Protein AF-A0A7V2TS84-F1 (afdb_monomer)

Sequence (173 aa):
MFWPPEIKRVPSRYRNPIGKYRVQRDRSCIHCGLCAQLCPRGVHQRLGKKMLAPRDEFCIGPSCRKNDFYCIARCPQKALRLGINPSLQALRDHRWPADLLLSCWAQAETGDLPAADLEYRVGQSGGGFDRLRILFPPLDPGRLPSGEEVSTSLRLNRRDDGRPQVEIGVPFY

Foldseek 3Di:
DDPPDDWDADDAPDPQQDAQKAKAFDPLDQQPCLLCVLDPQRQWDHDVSDTDGGNRNSDLFPVLVPDPSNSQVVRPSSRIDMDGDPVQVVVDDQQCRSLQVSQVSVCVRGVDGGGNPRDNFAGNVVDHDPPDDDDDDPDDVPDDPPDDDDFQKDWPPPPPPPDDIDIDGDDDD

Secondary structure (DSSP, 8-state):
--SSPPP-----SSSSPPPSEEEEE-TT-----HHHHH-TT----EETTEEPPP-GGG--GGGGGGSTT-TTTT-TT--EEEEE-GGGGGG--SSS-HHHHHHHHHHHHHSSPPSTT---S--SSSS--------PPP--TT----S------EEE-TT-SSPPPEEE-----

Structure (mmCIF, N/CA/C/O backbone):
data_AF-A0A7V2TS84-F1
#
_entry.id   AF-A0A7V2TS84-F1
#
loop_
_atom_site.group_PDB
_atom_site.id
_atom_site.type_symbol
_atom_site.label_atom_id
_atom_site.label_alt_id
_atom_site.label_comp_id
_atom_site.label_asym_id
_atom_site.label_entity_id
_atom_site.label_seq_id
_atom_site.pdbx_PDB_ins_code
_atom_site.Cartn_x
_atom_site.Cartn_y
_atom_site.Cartn_z
_atom_site.occupancy
_atom_site.B_iso_or_equiv
_atom_site.auth_seq_id
_atom_site.auth_comp_id
_atom_site.auth_asym_id
_atom_site.auth_atom_id
_atom_site.pdbx_PDB_model_num
ATOM 1 N N . MET A 1 1 ? 13.224 30.643 -14.453 1.00 54.28 1 MET A N 1
ATOM 2 C CA . MET A 1 1 ? 12.435 29.393 -14.498 1.00 54.28 1 MET A CA 1
ATOM 3 C C . MET A 1 1 ? 13.099 28.427 -13.531 1.00 54.28 1 MET A C 1
ATOM 5 O O . MET A 1 1 ? 14.256 28.102 -13.757 1.00 54.28 1 MET A O 1
ATOM 9 N N . PHE A 1 2 ? 12.464 28.084 -12.407 1.00 60.84 2 PHE A N 1
ATOM 10 C CA . PHE A 1 2 ? 13.057 27.145 -11.449 1.00 60.84 2 PHE A CA 1
ATOM 11 C C . PHE A 1 2 ? 12.862 25.724 -11.980 1.00 60.84 2 PHE A C 1
ATOM 13 O O . PHE A 1 2 ? 11.732 25.277 -12.169 1.00 60.84 2 PHE A O 1
ATOM 20 N N . TRP A 1 3 ? 13.974 25.069 -12.300 1.00 59.19 3 TRP A N 1
ATOM 21 C CA . TRP A 1 3 ? 14.032 23.675 -12.713 1.00 59.19 3 TRP A CA 1
ATOM 22 C C . TRP A 1 3 ? 14.844 22.907 -11.664 1.00 59.19 3 TRP A C 1
ATOM 24 O O . TRP A 1 3 ? 15.960 23.338 -11.360 1.00 59.19 3 TRP A O 1
ATOM 34 N N . PRO A 1 4 ? 14.332 21.791 -11.121 1.00 75.00 4 PRO A N 1
ATOM 35 C CA . PRO A 1 4 ? 13.052 21.148 -11.441 1.00 75.00 4 PRO A CA 1
ATOM 36 C C . PRO A 1 4 ? 11.823 21.902 -10.882 1.00 75.00 4 PRO A C 1
ATOM 38 O O . PRO A 1 4 ? 11.963 22.684 -9.940 1.00 75.00 4 PRO A O 1
ATOM 41 N N . PRO A 1 5 ? 10.622 21.694 -11.459 1.00 81.75 5 PRO A N 1
ATOM 42 C CA . PRO A 1 5 ? 9.382 22.254 -10.924 1.00 81.75 5 PRO A CA 1
ATOM 43 C C . PRO A 1 5 ? 9.089 21.728 -9.511 1.00 81.75 5 PRO A C 1
ATOM 45 O O . PRO A 1 5 ? 9.437 20.598 -9.167 1.00 81.75 5 PRO A O 1
ATOM 48 N N . GLU A 1 6 ? 8.412 22.545 -8.703 1.00 89.12 6 GLU A N 1
ATOM 49 C CA . GLU A 1 6 ? 7.992 22.165 -7.353 1.00 89.12 6 GLU A CA 1
ATOM 50 C C . GLU A 1 6 ? 6.941 21.045 -7.397 1.00 89.12 6 GLU A C 1
ATOM 52 O O . GLU A 1 6 ? 5.949 21.123 -8.130 1.00 89.12 6 GLU A O 1
ATOM 57 N N . ILE A 1 7 ? 7.145 20.007 -6.584 1.00 89.00 7 ILE A N 1
ATOM 58 C CA . ILE A 1 7 ? 6.222 18.877 -6.472 1.00 89.00 7 ILE A CA 1
ATOM 59 C C . ILE A 1 7 ? 4.968 19.324 -5.716 1.00 89.00 7 ILE A C 1
ATOM 61 O O . ILE A 1 7 ? 5.037 19.735 -4.559 1.00 89.00 7 ILE A O 1
ATOM 65 N N . LYS A 1 8 ? 3.800 19.187 -6.351 1.00 90.88 8 LYS A N 1
ATOM 66 C CA . LYS A 1 8 ? 2.498 19.451 -5.729 1.00 90.88 8 LYS A CA 1
ATOM 67 C C . LYS A 1 8 ? 1.695 18.168 -5.626 1.00 90.88 8 LYS A C 1
ATOM 69 O O . LYS A 1 8 ? 1.408 17.532 -6.636 1.00 90.88 8 LYS A O 1
ATOM 74 N N . ARG A 1 9 ? 1.299 17.820 -4.401 1.00 92.56 9 ARG A N 1
ATOM 75 C CA . ARG A 1 9 ? 0.420 16.674 -4.161 1.00 92.56 9 ARG A CA 1
ATOM 76 C C . ARG A 1 9 ? -0.975 16.950 -4.704 1.00 92.56 9 ARG A C 1
ATOM 78 O O . ARG A 1 9 ? -1.525 18.029 -4.480 1.00 92.56 9 ARG A O 1
ATOM 85 N N . VAL A 1 10 ? -1.561 15.951 -5.349 1.00 93.00 10 VAL A N 1
ATOM 86 C CA . VAL A 1 10 ? -2.933 15.993 -5.860 1.00 93.00 10 VAL A CA 1
ATOM 87 C C . VAL A 1 10 ? -3.774 14.888 -5.218 1.00 93.00 10 VAL A C 1
ATOM 89 O O . VAL A 1 10 ? -3.237 13.856 -4.812 1.00 93.00 10 VAL A O 1
ATOM 92 N N . PRO A 1 11 ? -5.093 15.094 -5.058 1.00 90.62 11 PRO A N 1
ATOM 93 C CA . PRO A 1 11 ? -5.974 14.036 -4.586 1.00 90.62 11 PRO A CA 1
ATOM 94 C C . PRO A 1 11 ? -6.027 12.892 -5.599 1.00 90.62 11 PRO A C 1
ATOM 96 O O . PRO A 1 11 ? -5.789 13.088 -6.792 1.00 90.62 11 PRO A O 1
ATOM 99 N N . SER A 1 12 ? -6.402 11.704 -5.124 1.00 89.25 12 SER A N 1
ATOM 100 C CA . SER A 1 12 ? -6.508 10.563 -6.022 1.00 89.25 12 SER A CA 1
ATOM 101 C C .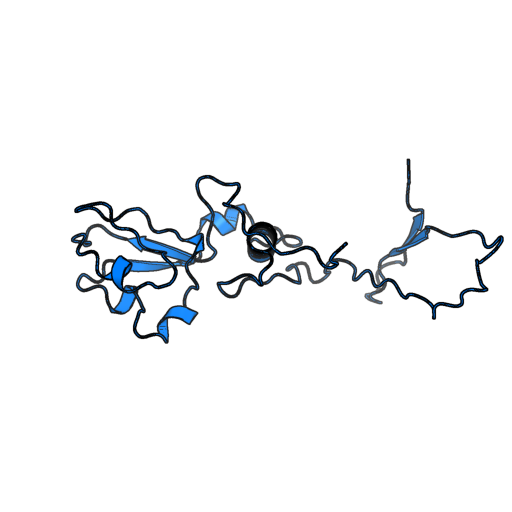 SER A 1 12 ? -7.584 10.765 -7.078 1.00 89.25 12 SER A C 1
ATOM 103 O O . SER A 1 12 ? -8.679 11.259 -6.797 1.00 89.25 12 SER A O 1
ATOM 105 N N . ARG A 1 13 ? -7.279 10.315 -8.299 1.00 87.81 13 ARG A N 1
ATOM 106 C CA . ARG A 1 13 ? -8.230 10.287 -9.417 1.00 87.81 13 ARG A CA 1
ATOM 107 C C . ARG A 1 13 ? -9.445 9.412 -9.106 1.00 87.81 13 ARG A C 1
ATOM 109 O O . ARG A 1 13 ? -10.537 9.659 -9.616 1.00 87.81 13 ARG A O 1
ATOM 116 N N . TYR A 1 14 ? -9.252 8.362 -8.312 1.00 88.44 14 TYR A N 1
ATOM 117 C CA . TYR A 1 14 ? -10.294 7.392 -8.015 1.00 88.44 14 TYR A CA 1
ATOM 118 C C . TYR A 1 14 ? -11.020 7.760 -6.730 1.00 88.44 14 TYR A C 1
ATOM 120 O O . TYR A 1 14 ? -10.406 8.009 -5.696 1.00 88.44 14 TYR A O 1
ATOM 128 N N . ARG A 1 15 ? -12.356 7.695 -6.769 1.00 88.38 15 ARG A N 1
ATOM 129 C CA . ARG A 1 15 ? -13.193 7.886 -5.576 1.00 88.38 15 ARG A CA 1
ATOM 130 C C . ARG A 1 15 ? -12.826 6.917 -4.447 1.00 88.38 15 ARG A C 1
ATOM 132 O O . ARG A 1 15 ? -12.879 7.299 -3.284 1.00 88.38 15 ARG A O 1
ATOM 139 N N . ASN A 1 16 ? -12.480 5.678 -4.804 1.00 89.44 16 ASN A N 1
ATOM 140 C CA . ASN A 1 16 ? -1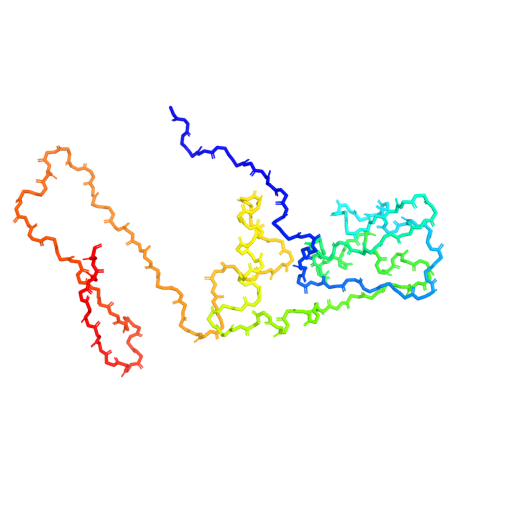2.066 4.628 -3.877 1.00 89.44 16 ASN A CA 1
ATOM 141 C C . ASN A 1 16 ? -10.672 4.123 -4.286 1.00 89.44 16 ASN A C 1
ATOM 143 O O . ASN A 1 16 ? -10.585 3.181 -5.079 1.00 89.44 16 ASN A O 1
ATOM 147 N N . PRO A 1 17 ? -9.591 4.759 -3.806 1.00 91.31 17 PRO A N 1
ATOM 148 C CA . PRO A 1 17 ? -8.235 4.320 -4.101 1.00 91.31 17 PRO A CA 1
ATOM 149 C C . PRO A 1 17 ? -7.982 2.907 -3.567 1.00 91.31 17 PRO A C 1
ATOM 151 O O . PRO A 1 17 ? -8.489 2.512 -2.516 1.00 91.31 17 PRO A O 1
ATOM 154 N N . ILE A 1 18 ? -7.197 2.129 -4.306 1.00 92.56 18 ILE A N 1
ATOM 155 C CA . ILE A 1 18 ? -6.909 0.734 -3.972 1.00 92.56 18 ILE A CA 1
ATOM 156 C C . ILE A 1 18 ? -5.542 0.678 -3.291 1.00 92.56 18 ILE A C 1
ATOM 158 O O . ILE A 1 18 ? -4.530 1.013 -3.895 1.00 92.56 18 ILE A O 1
ATOM 162 N N . GLY A 1 19 ? -5.496 0.232 -2.036 1.00 93.94 19 GLY A N 1
ATOM 163 C CA . GLY A 1 19 ? -4.239 -0.075 -1.351 1.00 93.94 19 GLY A CA 1
ATOM 164 C C . GLY A 1 19 ? -3.747 -1.495 -1.619 1.00 93.94 19 GLY A C 1
ATOM 165 O O . GLY A 1 19 ? -4.558 -2.395 -1.862 1.00 93.94 19 GLY A O 1
ATOM 166 N N . LYS A 1 20 ? -2.428 -1.716 -1.500 1.00 95.75 20 LYS A N 1
ATOM 167 C CA . LYS A 1 20 ? -1.813 -3.058 -1.565 1.00 95.75 20 LYS A CA 1
ATOM 168 C C . LYS A 1 20 ? -2.377 -3.982 -0.485 1.00 95.75 20 LYS A C 1
ATOM 170 O O . LYS A 1 20 ? -2.699 -5.148 -0.722 1.00 95.75 20 LYS A O 1
ATOM 175 N N . TYR A 1 21 ? -2.519 -3.431 0.714 1.00 97.31 21 TYR A N 1
ATOM 176 C CA . TYR A 1 21 ? -3.038 -4.127 1.877 1.00 97.31 21 TYR A CA 1
ATOM 177 C C . TYR A 1 21 ? -4.422 -3.612 2.234 1.00 97.31 21 TYR A C 1
ATOM 179 O O . TYR A 1 21 ? -4.697 -2.423 2.118 1.00 97.31 21 TYR A O 1
ATOM 187 N N . ARG A 1 22 ? -5.270 -4.518 2.712 1.00 96.31 22 ARG A N 1
ATOM 188 C CA . ARG A 1 22 ? -6.625 -4.227 3.164 1.00 96.31 22 ARG A CA 1
ATOM 189 C C . ARG A 1 22 ? -6.754 -4.503 4.650 1.00 96.31 22 ARG A C 1
ATOM 191 O O . ARG A 1 22 ? -6.419 -5.599 5.110 1.00 96.31 22 ARG A O 1
ATOM 198 N N . VAL A 1 23 ? -7.280 -3.531 5.391 1.00 97.06 23 VAL A N 1
ATOM 199 C CA . VAL A 1 23 ? -7.653 -3.719 6.792 1.00 97.06 23 VAL A CA 1
ATOM 200 C C . VAL A 1 23 ? -9.140 -4.036 6.864 1.00 97.06 23 VAL A C 1
ATOM 202 O O . VAL A 1 23 ? -9.999 -3.206 6.581 1.00 97.06 23 VAL A O 1
ATOM 205 N N . GLN A 1 24 ? -9.468 -5.256 7.269 1.00 96.75 24 GLN A N 1
ATOM 206 C CA . GLN A 1 24 ? -10.846 -5.676 7.480 1.00 96.75 24 GLN A CA 1
ATOM 207 C C . GLN A 1 24 ? -11.255 -5.404 8.923 1.00 96.75 24 GLN A C 1
ATOM 209 O O . GLN A 1 24 ? -10.542 -5.771 9.855 1.00 96.75 24 GLN A O 1
ATOM 214 N N . ARG A 1 25 ? -12.419 -4.777 9.095 1.00 96.88 25 ARG A N 1
ATOM 215 C CA . ARG A 1 25 ? -13.062 -4.576 10.393 1.00 96.88 25 ARG A CA 1
ATOM 216 C C . ARG A 1 25 ? -14.305 -5.446 10.470 1.00 96.88 25 ARG A C 1
ATOM 218 O O . ARG A 1 25 ? -15.192 -5.294 9.633 1.00 96.88 25 ARG A O 1
ATOM 225 N N . ASP A 1 26 ? -14.363 -6.334 11.452 1.00 96.38 26 ASP A N 1
ATOM 226 C CA . ASP A 1 26 ? -15.530 -7.189 11.660 1.00 96.38 26 ASP A CA 1
ATOM 227 C C . ASP A 1 26 ? -16.547 -6.592 12.650 1.00 96.38 26 ASP A C 1
ATOM 229 O O . ASP A 1 26 ? -16.400 -5.468 13.145 1.00 96.38 26 ASP A O 1
ATOM 233 N N . ARG A 1 27 ? -17.621 -7.352 12.895 1.00 96.69 27 ARG A N 1
ATOM 234 C CA . ARG A 1 27 ? -18.776 -6.934 13.701 1.00 96.69 27 ARG A CA 1
ATOM 235 C C . ARG A 1 27 ? -18.475 -6.807 15.196 1.00 96.69 27 ARG A C 1
ATOM 237 O O . ARG A 1 27 ? -19.275 -6.203 15.896 1.00 96.69 27 ARG A O 1
ATOM 244 N N . SER A 1 28 ? -17.342 -7.314 15.684 1.00 97.38 28 SER A N 1
ATOM 245 C CA . SER A 1 28 ? -16.940 -7.138 17.088 1.00 97.38 28 SER A CA 1
ATOM 246 C C . SER A 1 28 ? -16.442 -5.715 17.389 1.00 97.38 28 SER A C 1
ATOM 248 O O . SER A 1 28 ? -16.201 -5.353 18.541 1.00 97.38 28 SER A O 1
ATOM 250 N N . CYS A 1 29 ? -16.297 -4.854 16.373 1.00 97.50 29 CYS A N 1
ATOM 251 C CA . CYS A 1 29 ? -15.872 -3.476 16.580 1.00 97.50 29 CYS A CA 1
ATOM 252 C C . CYS A 1 29 ? -16.939 -2.626 17.288 1.00 97.50 29 CYS A C 1
ATOM 254 O O . CYS A 1 29 ? -17.956 -2.262 16.709 1.00 97.50 29 CYS A O 1
ATOM 256 N N . ILE A 1 30 ? -16.613 -2.164 18.494 1.00 97.31 30 ILE A N 1
ATOM 257 C CA . ILE A 1 30 ? -17.444 -1.242 19.290 1.00 97.31 30 ILE A CA 1
ATOM 258 C C . ILE A 1 30 ? -17.275 0.246 18.921 1.00 97.31 30 ILE A C 1
ATOM 260 O O . ILE A 1 30 ? -17.656 1.128 19.682 1.00 97.31 30 ILE A O 1
ATOM 264 N N . HIS A 1 31 ? -16.631 0.556 17.792 1.00 97.38 31 HIS A N 1
ATOM 265 C CA . HIS A 1 31 ? -16.369 1.930 17.338 1.00 97.38 31 HIS A CA 1
ATOM 266 C C . HIS A 1 31 ? -15.667 2.854 18.363 1.00 97.38 31 HIS A C 1
ATOM 268 O O . HIS A 1 31 ? -15.884 4.066 18.368 1.00 97.38 31 HIS A O 1
ATOM 274 N N . CYS A 1 32 ? -14.769 2.311 19.196 1.00 96.81 32 CYS A N 1
ATOM 275 C CA . CYS A 1 32 ? -14.081 3.076 20.247 1.00 96.81 32 CYS A CA 1
ATOM 276 C C . CYS A 1 32 ? -13.185 4.218 19.729 1.00 96.81 32 CYS A C 1
ATOM 278 O O . CYS A 1 32 ? -12.887 5.143 20.475 1.00 96.81 32 CYS A O 1
ATOM 280 N N . GLY A 1 33 ? -12.760 4.180 18.461 1.00 97.12 33 GLY A N 1
ATOM 281 C CA . GLY A 1 33 ? -11.955 5.239 17.841 1.00 97.12 33 GLY A CA 1
ATOM 282 C C . GLY A 1 33 ? -10.447 5.144 18.053 1.00 97.12 33 GLY A C 1
ATOM 283 O O . GLY A 1 33 ? -9.716 5.841 17.358 1.00 97.12 33 GLY A O 1
ATOM 284 N N . LEU A 1 34 ? -9.968 4.244 18.917 1.00 97.75 34 LEU A N 1
ATOM 285 C CA . LEU A 1 34 ? -8.543 4.133 19.251 1.00 97.75 34 LEU A CA 1
ATOM 286 C C . LEU A 1 34 ? -7.651 3.972 18.008 1.00 97.75 34 LEU A C 1
ATOM 288 O O . LEU A 1 34 ? -6.643 4.648 17.864 1.00 97.75 34 LEU A O 1
ATOM 292 N N . CYS A 1 35 ? -8.052 3.135 17.049 1.00 97.69 35 CYS A N 1
ATOM 293 C CA . CYS A 1 35 ? -7.283 2.940 15.815 1.00 97.69 35 CYS A CA 1
ATOM 294 C C . CYS A 1 35 ? -7.154 4.212 14.945 1.00 97.69 35 CYS A C 1
ATOM 296 O O . CYS A 1 35 ? -6.153 4.348 14.247 1.00 97.69 35 CYS A O 1
ATOM 298 N N . ALA A 1 36 ? -8.115 5.144 15.004 1.00 97.62 36 ALA A N 1
ATOM 299 C CA . ALA A 1 36 ? -8.028 6.443 14.325 1.00 97.62 36 ALA A CA 1
ATOM 300 C C . ALA A 1 36 ? -7.103 7.423 15.055 1.00 97.62 36 ALA A C 1
ATOM 302 O O . ALA A 1 36 ? -6.441 8.217 14.403 1.00 97.62 36 ALA A O 1
ATOM 303 N N . GLN A 1 37 ? -7.026 7.340 16.385 1.00 97.00 37 GLN A N 1
ATOM 304 C CA . GLN A 1 37 ? -6.096 8.147 17.179 1.00 97.00 37 GLN A CA 1
ATOM 305 C C . GLN A 1 37 ? -4.650 7.668 17.022 1.00 97.00 37 GLN A C 1
ATOM 307 O O . GLN A 1 37 ? -3.735 8.478 16.964 1.00 97.00 37 GLN A O 1
ATOM 312 N N . LEU A 1 38 ? -4.445 6.349 16.948 1.00 97.06 38 LEU A N 1
ATOM 313 C CA . LEU A 1 38 ? -3.108 5.764 16.894 1.00 97.06 38 LEU A CA 1
ATOM 314 C C . LEU A 1 38 ? -2.462 5.857 15.512 1.00 97.06 38 LEU A C 1
ATOM 316 O O . LEU A 1 38 ? -1.258 6.042 15.433 1.00 97.06 38 LEU A O 1
ATOM 320 N N . CYS A 1 39 ? -3.214 5.660 14.423 1.00 97.44 39 CYS A N 1
ATOM 321 C CA . CYS A 1 39 ? -2.618 5.490 13.097 1.00 97.44 39 CYS A CA 1
ATOM 322 C C . CYS A 1 39 ? -2.175 6.837 12.490 1.00 97.44 39 CYS A C 1
ATOM 324 O O . CYS A 1 39 ? -3.029 7.562 11.972 1.00 97.44 39 CYS A O 1
ATOM 326 N N . PRO A 1 40 ? -0.862 7.143 12.415 1.00 96.69 40 PRO A N 1
ATOM 327 C CA . PRO A 1 40 ? -0.389 8.438 11.910 1.00 96.69 40 PRO A CA 1
ATOM 328 C C . PRO A 1 40 ? -0.627 8.606 10.404 1.00 96.69 40 PRO A C 1
ATOM 330 O O . PRO A 1 40 ? -0.603 9.710 9.876 1.00 96.69 40 PRO A O 1
ATOM 333 N N . ARG A 1 41 ? -0.867 7.499 9.694 1.00 94.94 41 ARG A N 1
ATOM 334 C CA . ARG A 1 41 ? -1.109 7.486 8.250 1.00 94.94 41 ARG A CA 1
ATOM 335 C C . ARG A 1 41 ? -2.564 7.741 7.860 1.00 94.94 41 ARG A C 1
ATOM 337 O O . ARG A 1 41 ? -2.866 7.766 6.675 1.00 94.94 41 ARG A O 1
ATOM 344 N N . GLY A 1 42 ? -3.478 7.879 8.823 1.00 95.50 42 GLY A N 1
ATOM 345 C CA . GLY A 1 42 ? -4.878 8.190 8.523 1.00 95.50 42 GLY A CA 1
ATOM 346 C C . GLY A 1 42 ? -5.664 7.052 7.857 1.00 95.50 42 GLY A C 1
ATOM 347 O O . GLY A 1 42 ? -6.696 7.307 7.240 1.00 95.50 42 GLY A O 1
ATOM 348 N N . VAL A 1 43 ? -5.220 5.794 8.007 1.00 97.19 43 VAL A N 1
ATOM 349 C CA . VAL A 1 43 ? -5.953 4.598 7.530 1.00 97.19 43 VAL A CA 1
ATOM 350 C C . VAL A 1 43 ? -7.338 4.507 8.173 1.00 97.19 43 VAL A C 1
ATOM 352 O O . VAL A 1 43 ? -8.280 3.963 7.602 1.00 97.19 43 VAL A O 1
ATOM 355 N N . HIS A 1 44 ? -7.486 5.015 9.393 1.00 97.81 44 HIS A N 1
ATOM 356 C CA . HIS A 1 44 ? -8.722 4.933 10.152 1.00 97.81 44 HIS A CA 1
ATOM 357 C C . HIS A 1 44 ? -9.287 6.323 10.400 1.00 97.81 44 HIS A C 1
ATOM 359 O O . HIS A 1 44 ? -8.586 7.207 10.878 1.00 97.81 44 HIS A O 1
ATOM 365 N N . GLN A 1 45 ? -10.579 6.481 10.125 1.00 96.38 45 GLN A N 1
ATOM 366 C CA . GLN A 1 45 ? -11.313 7.713 10.381 1.00 96.38 45 GLN A CA 1
ATOM 367 C C . GLN A 1 45 ? -12.570 7.413 11.188 1.00 96.38 45 GLN A C 1
ATOM 369 O O . GLN A 1 45 ? -13.227 6.383 10.996 1.00 96.38 45 GLN A O 1
ATOM 374 N N . ARG A 1 46 ? -12.900 8.323 12.102 1.00 96.06 46 ARG A N 1
ATOM 375 C CA . ARG A 1 46 ? -14.098 8.258 12.933 1.00 96.06 46 ARG A CA 1
ATOM 376 C C . ARG A 1 46 ? -14.930 9.507 12.685 1.00 96.06 46 ARG A C 1
ATOM 378 O O . ARG A 1 46 ? -14.415 10.610 12.813 1.00 96.06 46 ARG A O 1
ATOM 385 N N . LEU A 1 47 ? -16.207 9.320 12.371 1.00 95.75 47 LEU A N 1
ATOM 386 C CA . LEU A 1 47 ? -17.179 10.397 12.232 1.00 95.75 47 LEU A CA 1
ATOM 387 C C . LEU A 1 47 ? -18.225 10.250 13.341 1.00 95.75 47 LEU A C 1
ATOM 389 O O . LEU A 1 47 ? -19.023 9.306 13.355 1.00 95.75 47 LEU A O 1
ATOM 393 N N . GLY A 1 48 ? -18.166 11.148 14.325 1.00 93.88 48 GLY A N 1
ATOM 394 C CA . GLY A 1 48 ? -18.968 11.059 15.543 1.00 93.88 48 GLY A CA 1
ATOM 395 C C . GLY A 1 48 ? -18.766 9.720 16.261 1.00 93.88 48 GLY A C 1
ATOM 396 O O . GLY A 1 48 ? -17.657 9.354 16.654 1.00 93.88 48 GLY A O 1
ATOM 397 N N . LYS A 1 49 ? -19.844 8.947 16.418 1.00 93.69 49 LYS A N 1
ATOM 398 C CA . LYS A 1 49 ? -19.807 7.644 17.105 1.00 93.69 49 LYS A CA 1
ATOM 399 C C . LYS A 1 49 ? -19.453 6.465 16.191 1.00 93.69 49 LYS A C 1
ATOM 401 O O . LYS A 1 49 ? -19.309 5.360 16.699 1.00 93.69 49 LYS A O 1
ATOM 406 N N . LYS A 1 50 ? -19.293 6.668 14.877 1.00 95.94 50 LYS A N 1
ATOM 407 C CA . LYS A 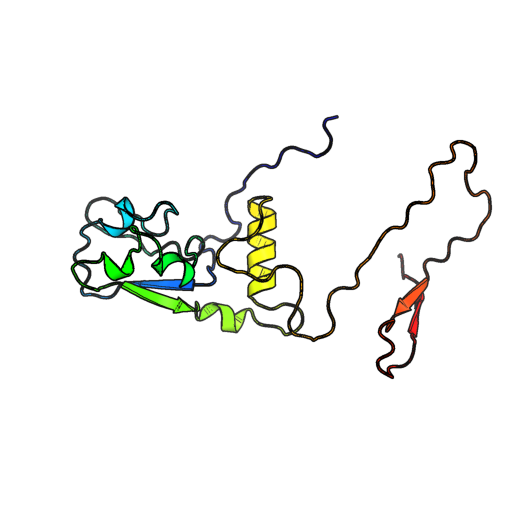1 50 ? -19.070 5.584 13.906 1.00 95.94 50 LYS A CA 1
ATOM 408 C C . LYS A 1 50 ? -17.667 5.626 13.308 1.00 95.94 50 LYS A C 1
ATOM 410 O O . LYS A 1 50 ? -17.122 6.682 13.004 1.00 95.94 50 LYS A O 1
ATOM 415 N N . MET A 1 51 ? -17.099 4.442 13.108 1.00 97.00 51 MET A N 1
ATOM 416 C CA . MET A 1 51 ? -15.869 4.267 12.333 1.00 97.00 51 MET A CA 1
ATOM 417 C C . MET A 1 51 ? -16.230 4.165 10.860 1.00 97.00 51 MET A C 1
ATOM 419 O O . MET A 1 51 ? -17.104 3.374 10.505 1.00 97.00 51 MET A O 1
ATOM 423 N N . LEU A 1 52 ? -15.530 4.918 10.022 1.00 95.75 52 LEU A N 1
ATOM 424 C CA . LEU A 1 52 ? -15.650 4.807 8.575 1.00 95.75 52 LEU A CA 1
ATOM 425 C C . LEU A 1 52 ? -14.886 3.581 8.057 1.00 95.75 52 LEU A C 1
ATOM 427 O O . LEU A 1 52 ? -14.080 2.964 8.775 1.00 95.75 52 LEU A O 1
ATOM 431 N N . ALA A 1 53 ? -15.153 3.227 6.800 1.00 94.44 53 ALA A N 1
ATOM 432 C CA . ALA A 1 53 ? -14.360 2.237 6.087 1.00 94.44 53 ALA A CA 1
ATOM 433 C C . ALA A 1 53 ? -12.872 2.641 6.132 1.00 94.44 53 ALA A C 1
ATOM 435 O O . ALA A 1 53 ? -12.564 3.830 6.008 1.00 94.44 53 ALA A O 1
ATOM 436 N N . PRO A 1 54 ? -11.950 1.695 6.382 1.00 95.88 54 PRO A N 1
ATOM 437 C CA . PRO A 1 54 ? -10.529 1.995 6.338 1.00 95.88 54 PRO A CA 1
ATOM 438 C C . PRO A 1 54 ? -10.103 2.514 4.964 1.00 95.88 54 PRO A C 1
ATOM 440 O O . PRO A 1 54 ? -10.583 2.046 3.936 1.00 95.88 54 PRO A O 1
ATOM 443 N N . ARG A 1 55 ? -9.186 3.477 4.978 1.00 95.25 55 ARG A N 1
ATOM 444 C CA . ARG A 1 55 ? -8.495 4.005 3.805 1.00 95.25 55 ARG A CA 1
ATOM 445 C C . ARG A 1 55 ? -7.268 3.151 3.538 1.00 95.25 55 ARG A C 1
ATOM 447 O O . ARG A 1 55 ? -6.161 3.443 4.000 1.00 95.25 55 ARG A O 1
ATOM 454 N N . ASP A 1 56 ? -7.525 2.014 2.904 1.00 95.19 56 ASP A N 1
ATOM 455 C CA . ASP A 1 56 ? -6.551 0.956 2.648 1.00 95.19 56 ASP A CA 1
ATOM 456 C C . ASP A 1 56 ? -5.330 1.461 1.859 1.00 95.19 56 ASP A C 1
ATOM 458 O O . ASP A 1 56 ? -4.223 0.960 2.060 1.00 95.19 56 ASP A O 1
ATOM 462 N N . GLU A 1 57 ? -5.485 2.510 1.043 1.00 93.00 57 GLU A N 1
ATOM 463 C CA . GLU A 1 57 ? -4.404 3.153 0.286 1.00 93.00 57 GLU A CA 1
ATOM 464 C C . GLU A 1 57 ? -3.270 3.697 1.164 1.00 93.00 57 GLU A C 1
ATOM 466 O O . GLU A 1 57 ? -2.131 3.837 0.720 1.00 93.00 57 GLU A O 1
ATOM 471 N N . PHE A 1 58 ? -3.547 3.955 2.442 1.00 94.50 58 PHE A N 1
ATOM 472 C CA . PHE A 1 58 ? -2.540 4.418 3.386 1.00 94.50 58 PHE A CA 1
ATOM 473 C C . PHE A 1 58 ? -1.930 3.306 4.239 1.00 94.50 58 PHE A C 1
ATOM 475 O O . PHE A 1 58 ? -1.051 3.590 5.056 1.00 94.50 58 PHE A O 1
ATOM 482 N N . CYS A 1 59 ? -2.358 2.053 4.090 1.00 96.56 59 CYS A N 1
ATOM 483 C CA . CYS A 1 59 ? -1.827 0.953 4.883 1.00 96.56 59 CYS A CA 1
ATOM 484 C C . CYS A 1 59 ? -0.455 0.497 4.357 1.00 96.56 59 CYS A C 1
ATOM 486 O O . CYS A 1 59 ? -0.321 0.140 3.194 1.00 96.56 59 CYS A O 1
ATOM 488 N N . ILE A 1 60 ? 0.556 0.436 5.234 1.00 95.69 60 ILE A N 1
ATOM 489 C CA . ILE A 1 60 ? 1.915 -0.057 4.901 1.00 95.69 60 ILE A CA 1
ATOM 490 C C . ILE A 1 60 ? 2.108 -1.557 5.164 1.00 95.69 60 ILE A C 1
ATOM 492 O O . ILE A 1 60 ? 3.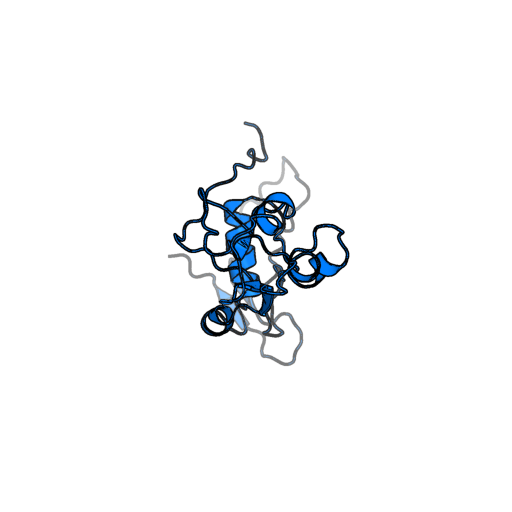226 -2.070 5.118 1.00 95.69 60 ILE A O 1
ATOM 496 N N . GLY A 1 61 ? 1.025 -2.256 5.500 1.00 96.25 61 GLY A N 1
ATOM 497 C CA . GLY A 1 61 ? 1.034 -3.705 5.619 1.00 96.25 61 GLY A CA 1
ATOM 498 C C . GLY A 1 61 ? 1.798 -4.259 6.827 1.00 96.25 61 GLY A C 1
ATOM 499 O O . GLY A 1 61 ? 1.849 -3.620 7.884 1.00 96.25 61 GLY A O 1
ATOM 500 N N . PRO A 1 62 ? 2.377 -5.471 6.699 1.00 96.12 62 PRO A N 1
ATOM 501 C CA . PRO A 1 62 ? 3.032 -6.188 7.795 1.00 96.12 62 PRO A CA 1
ATOM 502 C C . PRO A 1 62 ? 4.186 -5.418 8.440 1.00 96.12 62 PRO A C 1
ATOM 504 O O . PRO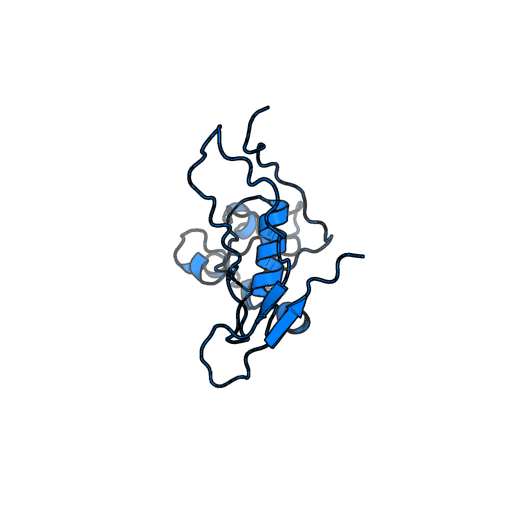 A 1 62 ? 4.415 -5.562 9.641 1.00 96.12 62 PRO A O 1
ATOM 507 N N . SER A 1 63 ? 4.856 -4.546 7.677 1.00 95.19 63 SER A N 1
ATOM 508 C CA . SER A 1 63 ? 5.921 -3.670 8.180 1.00 95.19 63 SER A CA 1
ATOM 509 C C . SER A 1 63 ? 5.458 -2.762 9.329 1.00 95.19 63 SER A C 1
ATOM 511 O O . SER A 1 63 ? 6.275 -2.337 10.144 1.00 95.19 63 SER A O 1
ATOM 513 N N . CYS A 1 64 ? 4.146 -2.509 9.444 1.00 96.25 64 CYS A N 1
ATOM 514 C CA . CYS A 1 64 ? 3.550 -1.718 10.515 1.00 96.25 64 CYS A CA 1
ATOM 515 C C . CYS A 1 64 ? 3.646 -2.397 11.894 1.00 96.25 64 CYS A C 1
ATOM 517 O O . CYS A 1 64 ? 3.633 -1.700 12.906 1.00 96.25 64 CYS A O 1
ATOM 519 N N . ARG A 1 65 ? 3.772 -3.733 11.950 1.00 96.50 65 ARG A N 1
ATOM 520 C CA . ARG A 1 65 ? 3.747 -4.526 13.196 1.00 96.50 65 ARG A CA 1
ATOM 521 C C . ARG A 1 65 ? 4.819 -4.115 14.208 1.00 96.50 65 ARG A C 1
ATOM 523 O O . ARG A 1 65 ? 4.597 -4.257 15.402 1.00 96.50 65 ARG A O 1
ATOM 530 N N . LYS A 1 66 ? 5.958 -3.609 13.731 1.00 96.12 66 LYS A N 1
ATOM 531 C CA . LYS A 1 66 ? 7.091 -3.192 14.572 1.00 96.12 66 LYS A CA 1
ATOM 532 C C . LYS A 1 66 ? 6.847 -1.905 15.365 1.00 96.12 66 LYS A C 1
ATOM 534 O O . LYS A 1 66 ? 7.673 -1.557 16.194 1.00 96.12 66 LYS A O 1
ATOM 539 N N . ASN A 1 67 ? 5.778 -1.168 15.063 1.00 96.50 67 ASN A N 1
ATOM 540 C CA . ASN A 1 67 ? 5.526 0.137 15.663 1.00 96.50 67 ASN A CA 1
ATOM 541 C C . ASN A 1 67 ? 4.514 0.038 16.805 1.00 96.50 67 ASN A C 1
ATOM 543 O O . ASN A 1 67 ? 3.547 -0.723 16.729 1.00 96.50 67 ASN A O 1
ATOM 547 N N . ASP A 1 68 ? 4.651 0.912 17.799 1.00 96.38 68 ASP A N 1
ATOM 548 C CA . ASP A 1 68 ? 3.738 0.966 18.946 1.00 96.38 68 ASP A CA 1
ATOM 549 C C . ASP A 1 68 ? 2.295 1.306 18.563 1.00 96.38 68 ASP A C 1
ATOM 551 O O . ASP A 1 68 ? 1.349 0.870 19.223 1.00 96.38 68 ASP A O 1
ATOM 555 N N . PHE A 1 69 ? 2.111 2.026 17.456 1.00 96.06 69 PHE A N 1
ATOM 556 C CA . PHE A 1 69 ? 0.807 2.395 16.909 1.00 96.06 69 PHE A CA 1
ATOM 557 C C . PHE A 1 69 ? 0.145 1.298 16.054 1.00 96.06 69 PHE A C 1
ATOM 559 O O . PHE A 1 69 ? -0.844 1.563 15.363 1.00 96.06 69 PHE A O 1
ATOM 566 N N . TYR A 1 70 ? 0.662 0.064 16.062 1.00 97.69 70 TYR A N 1
ATOM 567 C CA . TYR A 1 70 ? 0.111 -1.037 15.272 1.00 97.69 70 TYR A CA 1
ATOM 568 C C . TYR A 1 70 ? -1.350 -1.347 15.652 1.00 97.69 70 TYR A C 1
ATOM 570 O O . TYR A 1 70 ? -1.653 -1.961 16.679 1.00 97.69 70 TYR A O 1
ATOM 578 N N . CYS A 1 71 ? -2.279 -0.926 14.788 1.00 97.44 71 CYS A N 1
ATOM 579 C CA . CYS A 1 71 ? -3.707 -0.862 15.100 1.00 97.44 71 CYS A CA 1
ATOM 580 C C . CYS A 1 71 ? -4.348 -2.222 15.413 1.00 97.44 71 CYS A C 1
ATOM 582 O O . CYS A 1 71 ? -5.277 -2.282 16.217 1.00 97.44 71 CYS A O 1
ATOM 584 N N . ILE A 1 72 ? -3.857 -3.306 14.807 1.00 97.56 72 ILE A N 1
ATOM 585 C CA . ILE A 1 72 ? -4.413 -4.653 14.987 1.00 97.56 72 ILE A CA 1
ATOM 586 C C . ILE A 1 72 ? -4.136 -5.177 16.393 1.00 97.56 72 ILE A C 1
ATOM 588 O O . ILE A 1 72 ? -5.066 -5.627 17.056 1.00 97.56 72 ILE A O 1
ATOM 592 N N . ALA A 1 73 ? -2.894 -5.067 16.875 1.00 97.31 73 ALA A N 1
ATOM 593 C CA . ALA A 1 73 ? -2.551 -5.506 18.230 1.00 97.31 73 ALA A CA 1
ATOM 594 C C . ALA A 1 73 ? -3.186 -4.615 19.304 1.00 97.31 73 ALA A C 1
ATOM 596 O O . ALA A 1 73 ? -3.546 -5.091 20.374 1.00 97.31 73 ALA A O 1
ATOM 597 N N . ARG A 1 74 ? -3.355 -3.322 19.007 1.00 97.44 74 ARG A N 1
ATOM 598 C CA . ARG A 1 74 ? -3.931 -2.343 19.938 1.00 97.44 74 ARG A CA 1
ATOM 599 C C . ARG A 1 74 ? -5.461 -2.336 19.951 1.00 97.44 74 ARG A C 1
ATOM 601 O O . ARG A 1 74 ? -6.052 -1.606 20.740 1.00 97.44 74 ARG A O 1
ATOM 608 N N . CYS A 1 75 ? -6.129 -3.103 19.088 1.00 97.88 75 CYS A N 1
ATOM 609 C CA . CYS A 1 75 ? -7.586 -3.160 19.081 1.00 97.88 75 CYS A CA 1
ATOM 610 C C . CYS A 1 75 ? -8.091 -3.954 20.302 1.00 97.88 75 CYS A C 1
ATOM 612 O O . CYS A 1 75 ? -7.878 -5.165 20.347 1.00 97.88 75 CYS A O 1
ATOM 614 N N . PRO A 1 76 ? -8.829 -3.338 21.249 1.00 97.38 76 PRO A N 1
ATOM 615 C CA . PRO A 1 76 ? -9.267 -4.027 22.468 1.00 97.38 76 PRO A CA 1
ATOM 616 C C . PRO A 1 76 ? -10.227 -5.188 22.182 1.00 97.38 76 PRO A C 1
ATOM 618 O O . PRO A 1 76 ? -10.255 -6.164 22.919 1.00 97.38 76 PRO A O 1
ATOM 621 N N . GLN A 1 77 ? -10.987 -5.101 21.087 1.00 97.94 77 GLN A N 1
ATOM 622 C CA . GLN A 1 77 ? -11.931 -6.137 20.658 1.00 97.94 77 GLN A CA 1
ATOM 623 C C . GLN A 1 77 ? -11.327 -7.125 19.653 1.00 97.94 77 GLN A C 1
ATOM 625 O O . GLN A 1 77 ? -12.026 -8.010 19.180 1.00 97.94 77 GLN A O 1
ATOM 630 N N . LYS A 1 78 ? -10.049 -6.961 19.269 1.00 97.50 78 LYS A N 1
ATOM 631 C CA . LYS A 1 78 ? -9.394 -7.764 18.216 1.00 97.50 78 LYS A CA 1
ATOM 632 C C . LYS A 1 78 ? -10.187 -7.802 16.892 1.00 97.50 78 LYS A C 1
ATOM 634 O O . LYS A 1 78 ? -10.096 -8.753 16.125 1.00 97.50 78 LYS A O 1
ATOM 639 N N . ALA A 1 79 ? -10.912 -6.722 16.595 1.00 97.88 79 ALA A N 1
ATOM 640 C CA . ALA A 1 79 ? -11.849 -6.622 15.472 1.00 97.88 79 ALA A CA 1
ATOM 641 C C . ALA A 1 79 ? -11.191 -6.319 14.112 1.00 97.88 79 ALA A C 1
ATOM 643 O O . ALA A 1 79 ? -11.896 -6.127 13.120 1.00 97.88 79 ALA A O 1
ATOM 644 N N . LEU A 1 80 ? -9.862 -6.161 14.066 1.00 97.94 80 LEU A N 1
ATOM 645 C CA . LEU A 1 80 ? -9.116 -5.750 12.875 1.00 97.94 80 LEU A CA 1
ATOM 646 C C . LEU A 1 80 ? -8.240 -6.893 12.360 1.00 97.94 80 LEU A C 1
ATOM 648 O O . LEU A 1 80 ? -7.499 -7.504 13.127 1.00 97.94 80 LEU A O 1
ATOM 652 N N . ARG A 1 81 ? -8.269 -7.127 11.046 1.00 97.44 81 ARG A N 1
ATOM 653 C CA . ARG A 1 81 ? -7.402 -8.087 10.346 1.00 97.44 81 ARG A CA 1
ATOM 654 C C . ARG A 1 81 ? -6.714 -7.422 9.159 1.00 97.44 81 ARG A C 1
ATOM 656 O O . ARG A 1 81 ? -7.324 -6.599 8.483 1.00 97.44 81 ARG A O 1
ATOM 663 N N . LEU A 1 82 ? -5.462 -7.791 8.903 1.00 97.12 82 LEU A N 1
ATOM 664 C CA . LEU A 1 82 ? -4.703 -7.359 7.729 1.00 97.12 82 LEU A CA 1
ATOM 665 C C . LEU A 1 82 ? -4.667 -8.488 6.703 1.00 97.12 82 LEU A C 1
ATOM 667 O O . LEU A 1 82 ? -4.402 -9.631 7.066 1.00 97.12 82 LEU A O 1
ATOM 671 N N . GLY A 1 83 ? -4.852 -8.153 5.433 1.00 95.81 83 GLY A N 1
ATOM 672 C CA . GLY A 1 83 ? -4.600 -9.062 4.320 1.00 95.81 83 GLY A CA 1
ATOM 673 C C . GLY A 1 83 ? -4.101 -8.314 3.092 1.00 95.81 83 GLY A C 1
ATOM 674 O O . GLY A 1 83 ? -4.132 -7.083 3.047 1.00 95.81 83 GLY A O 1
ATOM 675 N N . ILE A 1 84 ? -3.652 -9.057 2.082 1.00 95.44 84 ILE A N 1
ATOM 676 C CA . ILE A 1 84 ? -3.467 -8.497 0.740 1.00 95.44 84 ILE A CA 1
ATOM 677 C C . ILE A 1 84 ? -4.848 -8.131 0.200 1.00 95.44 84 ILE A C 1
ATOM 679 O O . ILE A 1 84 ? -5.816 -8.870 0.397 1.00 95.44 84 ILE A O 1
ATOM 683 N N . ASN A 1 85 ? -4.955 -6.978 -0.451 1.00 95.19 85 ASN A N 1
ATOM 684 C CA . ASN A 1 85 ? -6.218 -6.554 -1.023 1.00 95.19 85 ASN A CA 1
ATOM 685 C C . ASN A 1 85 ? -6.619 -7.502 -2.175 1.00 95.19 85 ASN A C 1
ATOM 687 O O . ASN A 1 85 ? -5.880 -7.606 -3.156 1.00 95.19 85 ASN A O 1
ATOM 691 N N . PRO A 1 86 ? -7.770 -8.198 -2.095 1.00 93.06 86 PRO A N 1
ATOM 692 C CA . PRO A 1 86 ? -8.178 -9.140 -3.137 1.00 93.06 86 PRO A CA 1
ATOM 693 C C . PRO A 1 86 ? -8.384 -8.460 -4.495 1.00 93.06 86 PRO A C 1
ATOM 695 O O . PRO A 1 86 ? -8.166 -9.092 -5.524 1.00 93.06 86 PRO A O 1
ATOM 698 N N . SER A 1 87 ? -8.709 -7.162 -4.519 1.00 91.06 87 SER A N 1
ATOM 699 C CA . SER A 1 87 ? -8.872 -6.401 -5.763 1.00 91.06 87 SER A CA 1
ATOM 700 C C . SER A 1 87 ? -7.599 -6.341 -6.610 1.00 91.06 87 SER A C 1
ATOM 702 O O . SER 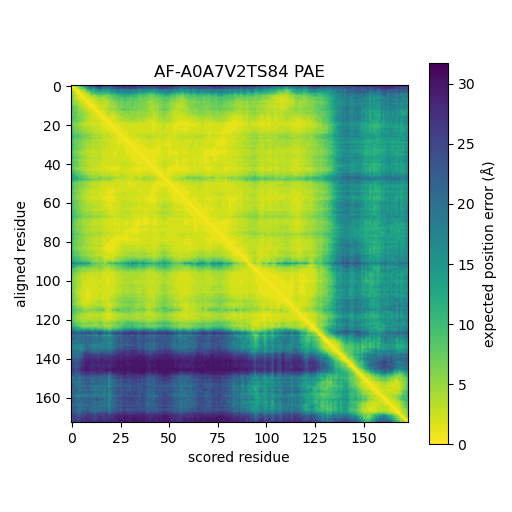A 1 87 ? -7.692 -6.136 -7.817 1.00 91.06 87 SER A O 1
ATOM 704 N N . LEU A 1 88 ? -6.414 -6.570 -6.026 1.00 91.50 88 LEU A N 1
ATOM 705 C CA . LEU A 1 88 ? -5.176 -6.638 -6.805 1.00 91.50 88 LEU A CA 1
ATOM 706 C C . LEU A 1 88 ? -5.176 -7.803 -7.792 1.00 91.50 88 LEU A C 1
ATOM 708 O O . LEU A 1 88 ? -4.483 -7.722 -8.797 1.00 91.50 88 LEU A O 1
ATOM 712 N N . GLN A 1 89 ? -5.936 -8.874 -7.537 1.00 86.56 89 GLN A N 1
ATOM 713 C CA . GLN A 1 89 ? -6.016 -10.011 -8.456 1.00 86.56 89 GLN A CA 1
ATOM 714 C C . GLN A 1 89 ? -6.578 -9.603 -9.820 1.00 86.56 89 GLN A C 1
ATOM 716 O O . GLN A 1 89 ? -6.126 -10.119 -10.834 1.00 86.56 89 GLN A O 1
ATOM 721 N N . ALA A 1 90 ? -7.490 -8.629 -9.848 1.00 87.69 90 ALA A N 1
ATOM 722 C CA . ALA A 1 90 ? -8.068 -8.110 -11.083 1.00 87.69 90 ALA A CA 1
ATOM 723 C C . ALA A 1 90 ? -7.128 -7.159 -11.848 1.00 87.69 90 ALA A C 1
ATOM 725 O O . ALA A 1 90 ? -7.336 -6.922 -13.031 1.00 87.69 90 ALA A O 1
ATOM 726 N N . LEU A 1 91 ? -6.106 -6.605 -11.184 1.00 84.38 91 LEU A N 1
ATOM 727 C CA . LEU A 1 91 ? -5.163 -5.636 -11.761 1.00 84.38 91 LEU A CA 1
ATOM 728 C C . LEU A 1 91 ? -3.859 -6.283 -12.256 1.00 84.38 91 LEU A C 1
ATOM 730 O O . LEU A 1 91 ? -2.936 -5.576 -12.645 1.00 84.38 91 LEU A O 1
ATOM 734 N N . ARG A 1 92 ? -3.722 -7.608 -12.154 1.00 80.81 92 ARG A N 1
ATOM 735 C CA . ARG A 1 92 ? -2.451 -8.301 -12.385 1.00 80.81 92 ARG A CA 1
ATOM 736 C C . ARG A 1 92 ? -2.253 -8.668 -13.850 1.00 80.81 92 ARG A C 1
ATOM 738 O O . ARG A 1 92 ? -2.974 -9.503 -14.381 1.00 80.81 92 ARG A O 1
ATOM 745 N N . ASP A 1 93 ? -1.183 -8.140 -14.427 1.00 85.94 93 ASP A N 1
ATOM 746 C CA . ASP A 1 93 ? -0.533 -8.649 -15.633 1.00 85.94 93 ASP A CA 1
ATOM 747 C C . ASP A 1 93 ? 0.958 -8.934 -15.345 1.00 85.94 93 ASP A C 1
ATOM 749 O O . ASP A 1 93 ? 1.529 -8.393 -14.395 1.00 85.94 93 ASP A O 1
ATOM 753 N N . HIS A 1 94 ? 1.612 -9.791 -16.137 1.00 82.69 94 HIS A N 1
ATOM 754 C CA . HIS A 1 94 ? 3.037 -10.097 -15.937 1.00 82.69 94 HIS A CA 1
ATOM 755 C C . HIS A 1 94 ? 3.950 -8.897 -16.231 1.00 82.69 94 HIS A C 1
ATOM 757 O O . HIS A 1 94 ? 4.945 -8.697 -15.531 1.00 82.69 94 HIS A O 1
ATOM 763 N N . ARG A 1 95 ? 3.639 -8.085 -17.247 1.00 84.12 95 ARG A N 1
ATOM 764 C CA . ARG A 1 95 ? 4.387 -6.858 -17.572 1.00 84.12 95 ARG A CA 1
ATOM 765 C C . ARG A 1 95 ? 4.005 -5.709 -16.654 1.00 84.12 95 ARG A C 1
ATOM 767 O O . ARG A 1 95 ? 4.890 -4.976 -16.216 1.00 84.12 95 ARG A O 1
ATOM 774 N N . TRP A 1 96 ? 2.717 -5.595 -16.332 1.00 87.44 96 TRP A N 1
ATOM 775 C CA . TRP A 1 96 ? 2.178 -4.586 -15.420 1.00 87.44 96 TRP A CA 1
ATOM 776 C C . TRP A 1 96 ? 1.550 -5.231 -14.175 1.00 87.44 96 TRP A C 1
ATOM 778 O O . TRP A 1 96 ? 0.324 -5.327 -14.075 1.00 87.44 96 TRP A O 1
ATOM 788 N N . PRO A 1 97 ? 2.362 -5.679 -13.197 1.00 91.31 97 PRO A N 1
ATOM 789 C CA . PRO A 1 97 ? 1.836 -6.163 -11.932 1.00 91.31 97 PRO A CA 1
ATOM 790 C C . PRO A 1 97 ? 1.081 -5.063 -11.190 1.00 91.31 97 PRO A C 1
ATOM 792 O O . PRO A 1 97 ? 1.391 -3.878 -11.317 1.00 91.31 97 PRO A O 1
ATOM 795 N N . ALA A 1 98 ? 0.152 -5.471 -10.326 1.00 93.94 98 ALA A N 1
ATOM 796 C CA . ALA A 1 98 ? -0.616 -4.540 -9.503 1.00 93.94 98 ALA A CA 1
ATOM 797 C C . ALA A 1 98 ? 0.279 -3.578 -8.697 1.00 93.94 98 ALA A C 1
ATOM 799 O O . ALA A 1 98 ? -0.056 -2.405 -8.578 1.00 93.94 98 ALA A O 1
ATOM 800 N N . ASP A 1 99 ? 1.433 -4.045 -8.205 1.00 93.38 99 ASP A N 1
ATOM 801 C CA . ASP A 1 99 ? 2.390 -3.200 -7.486 1.00 93.38 99 ASP A CA 1
ATOM 802 C C . ASP A 1 99 ? 2.895 -2.029 -8.351 1.00 93.38 99 ASP A C 1
ATOM 804 O O . ASP A 1 99 ? 2.857 -0.893 -7.881 1.00 93.38 99 ASP A O 1
ATOM 808 N N . LEU A 1 100 ? 3.242 -2.277 -9.624 1.00 92.69 100 LEU A N 1
ATOM 809 C CA . LEU A 1 100 ? 3.683 -1.232 -10.559 1.00 92.69 100 LEU A CA 1
ATOM 810 C C . LEU A 1 100 ? 2.577 -0.222 -10.872 1.00 92.69 100 LEU A C 1
ATOM 812 O O . LEU A 1 100 ? 2.828 0.977 -10.992 1.00 92.69 100 LEU A O 1
ATOM 816 N N . LEU A 1 101 ? 1.344 -0.703 -11.044 1.00 92.50 101 LEU A N 1
ATOM 817 C CA . LEU A 1 101 ? 0.204 0.169 -11.325 1.00 92.50 101 LEU A CA 1
ATOM 818 C C . LEU A 1 101 ? -0.078 1.086 -10.131 1.00 92.50 101 LEU A C 1
ATOM 820 O O . LEU A 1 101 ? -0.194 2.301 -10.292 1.00 92.50 101 LEU A O 1
ATOM 824 N N . LEU A 1 102 ? -0.119 0.514 -8.925 1.00 93.69 102 LEU A N 1
ATOM 825 C CA . LEU A 1 102 ? -0.330 1.273 -7.696 1.00 93.69 102 LEU A CA 1
ATOM 826 C C . LEU A 1 102 ? 0.820 2.241 -7.411 1.00 93.69 102 LEU A C 1
ATOM 828 O O . LEU A 1 102 ? 0.565 3.375 -7.003 1.00 93.69 102 LEU A O 1
ATOM 832 N N . SER A 1 103 ? 2.072 1.832 -7.634 1.00 93.81 103 SER A N 1
ATOM 833 C CA . SER A 1 103 ? 3.216 2.721 -7.448 1.00 93.81 103 SER A CA 1
ATOM 834 C C . SER A 1 103 ? 3.186 3.889 -8.418 1.00 93.81 103 SER A C 1
ATOM 836 O O . SER A 1 103 ? 3.444 5.014 -8.007 1.00 93.81 103 SER A O 1
ATOM 838 N N . CYS A 1 104 ? 2.831 3.636 -9.680 1.00 92.88 104 CYS A N 1
ATOM 839 C CA . CYS A 1 104 ? 2.728 4.671 -10.698 1.00 92.88 104 CYS A CA 1
ATOM 840 C C . CYS A 1 104 ? 1.663 5.708 -10.320 1.00 92.88 104 CYS A C 1
ATOM 842 O O . CYS A 1 104 ? 1.935 6.906 -10.374 1.00 92.88 104 CYS A O 1
ATOM 844 N N . TRP A 1 105 ? 0.488 5.268 -9.855 1.00 93.12 105 TRP A N 1
ATOM 845 C CA . TRP A 1 105 ? -0.544 6.181 -9.353 1.00 93.12 105 TRP A CA 1
ATOM 846 C C . TRP A 1 105 ? -0.060 6.979 -8.141 1.00 93.12 105 TRP A C 1
ATOM 848 O O . TRP A 1 105 ? -0.181 8.200 -8.137 1.00 93.12 105 TRP A O 1
ATOM 858 N N . ALA A 1 106 ? 0.557 6.325 -7.154 1.00 93.06 106 ALA A N 1
ATOM 859 C CA . ALA A 1 106 ? 1.072 7.003 -5.966 1.00 93.06 106 ALA A CA 1
ATOM 860 C C . ALA A 1 106 ? 2.148 8.048 -6.313 1.00 93.06 106 ALA A C 1
ATOM 862 O O . ALA A 1 106 ? 2.115 9.166 -5.801 1.00 93.06 106 ALA A O 1
ATOM 863 N N . GLN A 1 107 ? 3.079 7.712 -7.205 1.00 93.69 107 GLN A N 1
ATOM 864 C CA . GLN A 1 107 ? 4.137 8.615 -7.659 1.00 93.69 107 GLN A CA 1
ATOM 865 C C . GLN A 1 107 ? 3.575 9.782 -8.473 1.00 93.69 107 GLN A C 1
ATOM 867 O O . GLN A 1 107 ? 4.008 10.912 -8.280 1.00 93.69 107 GLN A O 1
ATOM 872 N N . ALA A 1 108 ? 2.583 9.542 -9.333 1.00 92.88 108 ALA A N 1
ATOM 873 C CA . ALA A 1 108 ? 1.914 10.610 -10.072 1.00 92.88 108 ALA A CA 1
ATOM 874 C C . ALA A 1 108 ? 1.146 11.566 -9.142 1.00 92.88 108 ALA A C 1
ATOM 876 O O . ALA A 1 108 ? 1.121 12.770 -9.380 1.00 92.88 108 ALA A O 1
ATOM 877 N N . GLU A 1 109 ? 0.538 11.039 -8.076 1.00 92.81 109 GLU A N 1
ATOM 878 C CA . GLU A 1 109 ? -0.241 11.829 -7.118 1.00 92.81 109 GLU A CA 1
ATOM 879 C C . GLU A 1 109 ? 0.634 12.616 -6.133 1.00 92.81 109 GLU A C 1
ATOM 881 O O . GLU A 1 109 ? 0.242 13.691 -5.675 1.00 92.81 109 GLU A O 1
ATOM 886 N N . THR A 1 110 ? 1.804 12.082 -5.773 1.00 91.31 110 THR A N 1
ATOM 887 C CA . THR A 1 110 ? 2.610 12.614 -4.662 1.00 91.31 110 THR A CA 1
ATOM 888 C C . THR A 1 110 ? 3.981 13.141 -5.054 1.00 91.31 110 THR A C 1
ATOM 890 O O . THR A 1 110 ? 4.534 13.937 -4.303 1.00 91.31 110 THR A O 1
ATOM 893 N N . GLY A 1 111 ? 4.535 12.700 -6.185 1.00 90.88 111 GLY A N 1
ATOM 894 C CA . GLY A 1 111 ? 5.936 12.908 -6.562 1.00 90.88 111 GLY A CA 1
ATOM 895 C C . GLY A 1 111 ? 6.954 12.174 -5.680 1.00 90.88 111 GLY A C 1
ATOM 896 O O . GLY A 1 111 ? 8.151 12.267 -5.937 1.00 90.88 111 GLY A O 1
ATOM 897 N N . ASP A 1 112 ? 6.499 11.431 -4.668 1.00 90.69 112 ASP A N 1
ATOM 898 C CA . ASP A 1 112 ? 7.334 10.710 -3.710 1.00 90.69 112 ASP A CA 1
ATOM 899 C C . ASP A 1 112 ? 7.473 9.230 -4.088 1.00 90.69 112 ASP A C 1
ATOM 901 O O . ASP A 1 112 ? 6.699 8.678 -4.873 1.00 90.69 112 ASP A O 1
ATOM 905 N N . LEU A 1 113 ? 8.442 8.543 -3.474 1.00 91.31 113 LEU A N 1
ATOM 906 C CA . LEU A 1 113 ? 8.524 7.087 -3.569 1.00 91.31 113 LEU A CA 1
ATOM 907 C C . LEU A 1 113 ? 7.275 6.426 -2.958 1.00 91.31 113 LEU A C 1
ATOM 909 O O . LEU A 1 113 ? 6.791 6.854 -1.903 1.00 91.31 113 LEU A O 1
ATOM 913 N N . PRO A 1 114 ? 6.760 5.354 -3.584 1.00 92.31 114 PRO A N 1
ATOM 914 C CA . PRO A 1 114 ? 5.551 4.695 -3.121 1.00 92.31 114 PRO A CA 1
ATOM 915 C C . PRO A 1 114 ? 5.771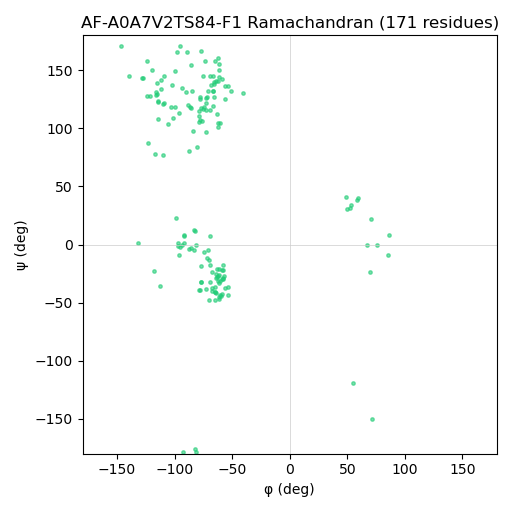 4.031 -1.756 1.00 92.31 114 PRO A C 1
ATOM 917 O O . PRO A 1 114 ? 6.837 3.496 -1.447 1.00 92.31 114 PRO A O 1
ATOM 920 N N . ALA A 1 115 ? 4.727 4.051 -0.929 1.00 89.81 115 ALA A N 1
ATOM 921 C CA . ALA A 1 115 ? 4.725 3.383 0.368 1.00 89.81 115 ALA A CA 1
ATOM 922 C C . ALA A 1 115 ? 4.400 1.881 0.234 1.00 89.81 115 ALA A C 1
ATOM 924 O O . ALA A 1 115 ? 4.209 1.365 -0.863 1.00 89.81 115 ALA A O 1
ATOM 925 N N . ALA A 1 116 ? 4.282 1.191 1.375 1.00 89.31 116 ALA A N 1
ATOM 926 C CA . ALA A 1 116 ? 3.751 -0.175 1.448 1.00 89.31 116 ALA A CA 1
ATOM 927 C C . ALA A 1 116 ? 4.522 -1.193 0.592 1.00 89.31 116 ALA A C 1
ATOM 929 O O . ALA A 1 116 ? 3.905 -2.055 -0.030 1.00 89.31 116 ALA A O 1
ATOM 930 N N . ASP A 1 117 ? 5.857 -1.063 0.550 1.00 90.31 117 ASP A N 1
ATOM 931 C CA . ASP A 1 117 ? 6.760 -2.013 -0.116 1.00 90.31 117 ASP A CA 1
ATOM 932 C C . ASP A 1 117 ? 6.350 -2.360 -1.561 1.00 90.31 117 ASP A C 1
ATOM 934 O O . ASP A 1 117 ? 6.578 -3.469 -2.036 1.00 90.31 117 ASP A O 1
ATOM 938 N N . LEU A 1 118 ? 5.705 -1.415 -2.252 1.00 92.50 118 LEU A N 1
ATOM 939 C CA . LEU A 1 118 ? 5.315 -1.559 -3.648 1.00 92.50 118 LEU A CA 1
ATOM 940 C C . LEU A 1 118 ? 6.571 -1.633 -4.521 1.00 92.50 118 LEU A C 1
ATOM 942 O O . LEU A 1 118 ? 7.421 -0.744 -4.450 1.00 92.50 118 LEU A O 1
ATOM 946 N N . GLU A 1 119 ? 6.687 -2.665 -5.359 1.00 91.25 119 GLU A N 1
ATOM 947 C CA . GLU A 1 119 ? 7.682 -2.645 -6.436 1.00 91.25 119 GLU A CA 1
ATOM 948 C C . GLU A 1 119 ? 7.248 -1.629 -7.498 1.00 91.25 119 GLU A C 1
ATOM 950 O O . GLU A 1 119 ? 6.098 -1.630 -7.923 1.00 91.25 119 GLU A O 1
ATOM 955 N N . TYR A 1 120 ? 8.174 -0.765 -7.913 1.00 90.94 120 TYR A N 1
ATOM 956 C CA . TYR A 1 120 ? 7.909 0.394 -8.774 1.00 90.94 120 TYR A CA 1
ATOM 957 C C . TYR A 1 120 ? 8.869 0.516 -9.961 1.00 90.94 120 TYR A C 1
ATOM 959 O O . TYR A 1 120 ? 8.798 1.473 -10.728 1.00 90.94 120 TYR A O 1
ATOM 967 N N . ARG A 1 121 ? 9.804 -0.427 -10.104 1.00 85.38 121 ARG A N 1
ATOM 968 C CA . ARG A 1 121 ? 10.894 -0.380 -11.087 1.00 85.38 121 ARG A CA 1
ATOM 969 C C . ARG A 1 121 ? 10.750 -1.446 -12.160 1.00 85.38 121 ARG A C 1
ATOM 971 O O . ARG A 1 121 ? 11.149 -1.210 -13.297 1.00 85.38 121 ARG A O 1
ATOM 978 N N . VAL A 1 122 ? 10.251 -2.629 -11.801 1.00 84.25 122 VAL A N 1
ATOM 979 C CA . VAL A 1 122 ? 10.260 -3.804 -12.684 1.00 84.25 122 VAL A CA 1
ATOM 980 C C . VAL A 1 122 ? 8.970 -4.618 -12.606 1.00 84.25 122 VAL A C 1
ATOM 982 O O . VAL A 1 122 ? 8.356 -4.743 -11.549 1.00 84.25 122 VAL A O 1
ATOM 985 N N . GLY A 1 123 ? 8.569 -5.178 -13.751 1.00 85.44 123 GLY A N 1
ATOM 986 C CA . GLY A 1 123 ? 7.464 -6.133 -13.849 1.00 85.44 123 GLY A CA 1
ATOM 987 C C . GLY A 1 123 ? 7.881 -7.561 -13.472 1.00 85.44 123 GLY A C 1
ATOM 988 O O . GLY A 1 123 ? 9.037 -7.820 -13.140 1.00 85.44 123 GLY A O 1
ATOM 989 N N . GLN A 1 124 ? 6.943 -8.506 -13.567 1.00 85.50 124 GLN A N 1
ATOM 990 C CA . GLN A 1 124 ? 7.144 -9.933 -13.261 1.00 85.50 124 GLN A CA 1
ATOM 991 C C . GLN A 1 124 ? 7.481 -10.785 -14.497 1.00 85.50 124 GLN A C 1
ATOM 993 O O . GLN A 1 124 ? 7.744 -11.975 -14.378 1.00 85.50 124 GLN A O 1
ATOM 998 N N . SER A 1 125 ? 7.523 -10.192 -15.691 1.00 80.75 125 SER A N 1
ATOM 999 C CA . SER A 1 125 ? 7.788 -10.875 -16.964 1.00 80.75 125 SER A CA 1
ATOM 1000 C C . SER A 1 125 ? 9.234 -11.353 -17.163 1.00 80.75 125 SER A C 1
ATOM 1002 O O . SER A 1 125 ? 9.532 -11.923 -18.210 1.00 80.75 125 SER A O 1
ATOM 1004 N N . GLY A 1 126 ? 10.171 -11.057 -16.254 1.00 69.75 126 GLY A N 1
ATOM 1005 C CA . GLY A 1 126 ? 11.613 -11.330 -16.426 1.00 69.75 126 GLY A CA 1
ATOM 1006 C C . GLY A 1 126 ? 12.309 -10.456 -17.491 1.00 69.75 126 GLY A C 1
ATOM 1007 O O . GLY A 1 126 ? 13.504 -10.177 -17.405 1.00 69.75 126 GLY A O 1
ATOM 1008 N N . GLY A 1 127 ? 11.554 -9.932 -18.459 1.00 63.91 127 GLY A N 1
ATOM 1009 C CA . GLY A 1 127 ? 11.907 -8.832 -19.358 1.00 63.91 127 GLY A CA 1
ATOM 1010 C C . GLY A 1 127 ? 11.244 -7.531 -18.906 1.00 63.91 127 GLY A C 1
ATOM 1011 O O . GLY A 1 127 ? 10.025 -7.416 -18.996 1.00 63.91 127 GLY A O 1
ATOM 1012 N N . GLY A 1 128 ? 12.031 -6.586 -18.387 1.00 58.56 128 GLY A N 1
ATOM 1013 C CA . GLY A 1 128 ? 11.575 -5.271 -17.914 1.00 58.56 128 GLY A CA 1
ATOM 1014 C C . GLY A 1 128 ? 11.574 -4.210 -19.013 1.00 58.56 128 GLY A C 1
ATOM 1015 O O . GLY A 1 128 ? 12.191 -4.426 -20.056 1.00 58.56 128 GLY A O 1
ATOM 1016 N N . PHE A 1 129 ? 10.898 -3.083 -18.749 1.00 59.19 129 PHE A N 1
ATOM 1017 C CA . PHE A 1 129 ? 10.944 -1.875 -19.579 1.00 59.19 129 PHE A CA 1
ATOM 1018 C C . PHE A 1 129 ? 12.373 -1.615 -20.057 1.00 59.19 129 PHE A C 1
ATOM 1020 O O . PHE A 1 129 ? 13.312 -1.659 -19.253 1.00 59.19 129 PHE A O 1
ATOM 1027 N N . ASP A 1 130 ? 12.544 -1.383 -21.357 1.00 56.56 130 ASP A N 1
ATOM 1028 C CA . ASP A 1 130 ? 13.852 -1.060 -21.905 1.00 56.56 130 ASP A CA 1
ATOM 1029 C C . ASP A 1 130 ? 14.405 0.172 -21.182 1.00 56.56 130 ASP A C 1
ATOM 1031 O O . ASP A 1 130 ? 13.754 1.213 -21.069 1.00 56.56 130 ASP A O 1
ATOM 1035 N N . ARG A 1 131 ? 15.612 0.041 -20.624 1.00 56.47 131 ARG A N 1
ATOM 1036 C CA . ARG A 1 131 ? 16.307 1.167 -20.001 1.00 56.47 131 ARG A CA 1
ATOM 1037 C C . ARG A 1 131 ? 16.788 2.084 -21.115 1.00 56.47 131 ARG A C 1
ATOM 1039 O O . ARG A 1 131 ? 17.854 1.856 -21.682 1.00 56.47 131 ARG A O 1
ATOM 1046 N N . LEU A 1 132 ? 16.020 3.125 -21.409 1.00 55.91 132 LEU A N 1
ATOM 1047 C CA . LEU A 1 132 ? 16.465 4.181 -22.304 1.00 55.91 132 LEU A CA 1
ATOM 1048 C C . LEU A 1 132 ? 17.393 5.117 -21.521 1.00 55.91 132 LEU A C 1
ATOM 1050 O O . LEU A 1 132 ? 16.961 5.867 -20.649 1.00 55.91 132 LEU A O 1
ATOM 1054 N N . ARG A 1 133 ? 18.697 5.024 -21.787 1.00 57.38 133 ARG A N 1
ATOM 1055 C CA . ARG A 1 133 ? 19.685 5.990 -21.300 1.00 57.38 133 ARG A CA 1
ATOM 1056 C C . ARG A 1 133 ? 20.049 6.896 -22.463 1.00 57.38 133 ARG A C 1
ATOM 1058 O O . ARG A 1 133 ? 20.602 6.420 -23.449 1.00 57.38 133 ARG A O 1
ATOM 1065 N N . ILE A 1 134 ? 19.776 8.187 -22.317 1.00 62.19 134 ILE A N 1
ATOM 1066 C CA . ILE A 1 134 ? 20.309 9.187 -23.237 1.00 62.19 134 ILE A CA 1
ATOM 1067 C C . ILE A 1 134 ? 21.760 9.427 -22.826 1.00 62.19 134 ILE A C 1
ATOM 1069 O O . ILE A 1 134 ? 22.035 9.925 -21.733 1.00 62.19 134 ILE A O 1
ATOM 1073 N N . LEU A 1 135 ? 22.691 8.984 -23.667 1.00 66.31 135 LEU A N 1
ATOM 1074 C CA . LEU A 1 135 ? 24.101 9.317 -23.531 1.00 66.31 135 LEU A CA 1
ATOM 1075 C C . LEU A 1 135 ? 24.300 10.674 -24.193 1.00 66.31 135 LEU A C 1
ATOM 1077 O O . LEU A 1 135 ? 24.395 10.763 -25.413 1.00 66.31 135 LEU A O 1
ATOM 1081 N N . PHE A 1 136 ? 24.307 11.731 -23.388 1.00 67.56 136 PHE A N 1
ATOM 1082 C CA . PHE A 1 136 ? 24.659 13.048 -23.894 1.00 67.56 136 PHE A CA 1
ATOM 1083 C C . PHE A 1 136 ? 26.172 13.086 -24.143 1.00 67.56 136 PHE A C 1
ATOM 1085 O O . PHE A 1 136 ? 26.932 12.753 -23.225 1.00 67.56 136 PHE A O 1
ATOM 1092 N N . PRO A 1 137 ? 26.630 13.454 -25.353 1.00 65.81 137 PRO A N 1
ATOM 1093 C CA . PRO A 1 137 ? 28.040 13.745 -25.559 1.00 65.81 137 PRO A CA 1
ATOM 1094 C C . PRO A 1 137 ? 28.452 14.946 -24.686 1.00 65.81 137 PRO A C 1
ATOM 1096 O O . PRO A 1 137 ? 27.588 15.718 -24.254 1.00 65.81 137 PRO A O 1
ATOM 1099 N N . PRO A 1 138 ? 29.757 15.132 -24.416 1.00 73.25 138 PRO A N 1
ATOM 1100 C CA . PRO A 1 138 ? 30.251 16.368 -23.821 1.00 73.25 138 PRO A CA 1
ATOM 1101 C C . PRO A 1 138 ? 29.725 17.567 -24.620 1.00 73.25 138 PRO A C 1
ATOM 1103 O O . PRO A 1 138 ? 29.785 17.556 -25.849 1.00 73.25 138 PRO A O 1
ATOM 1106 N N . LEU A 1 139 ? 29.181 18.572 -23.930 1.00 63.53 139 LEU A N 1
ATOM 1107 C CA . LEU A 1 139 ? 28.714 19.809 -24.556 1.00 63.53 139 LEU A CA 1
ATOM 1108 C C . LEU A 1 139 ? 29.909 20.514 -25.208 1.00 63.53 139 LEU A C 1
ATOM 1110 O O . LEU A 1 139 ? 30.729 21.104 -24.510 1.00 63.53 139 LEU A O 1
ATOM 1114 N N . ASP A 1 140 ? 29.996 20.443 -26.534 1.00 67.25 140 ASP A N 1
ATOM 1115 C CA . ASP A 1 140 ? 30.921 21.227 -27.348 1.00 67.25 140 ASP A CA 1
ATOM 1116 C C . ASP A 1 140 ? 30.118 22.325 -28.070 1.00 67.25 140 ASP A C 1
ATOM 1118 O O . ASP A 1 140 ? 29.395 22.025 -29.025 1.00 67.25 140 ASP A O 1
ATOM 1122 N N . PRO A 1 141 ? 30.195 23.593 -27.617 1.00 59.25 141 PRO A N 1
ATOM 1123 C CA . PRO A 1 141 ? 29.447 24.710 -28.196 1.00 59.25 141 PRO A CA 1
ATOM 1124 C C . PRO A 1 141 ? 29.713 24.946 -29.692 1.00 59.25 141 PRO A C 1
ATOM 1126 O O . PRO A 1 141 ? 28.924 25.634 -30.335 1.00 59.25 141 PRO A O 1
ATOM 1129 N N . GLY A 1 142 ? 30.810 24.407 -30.244 1.00 61.22 142 GLY A N 1
ATOM 1130 C CA . GLY A 1 142 ? 31.180 24.544 -31.656 1.00 61.22 142 GLY A CA 1
ATOM 1131 C C . GLY A 1 142 ? 30.747 23.381 -32.552 1.00 61.22 142 GLY A C 1
ATOM 1132 O O . GLY A 1 142 ? 30.861 23.484 -33.773 1.00 61.22 142 GLY A O 1
ATOM 1133 N N . ARG A 1 143 ? 30.241 22.280 -31.981 1.00 59.44 143 ARG A N 1
ATOM 1134 C CA . ARG A 1 143 ? 29.906 21.058 -32.722 1.00 59.44 143 ARG A CA 1
ATOM 1135 C C . ARG A 1 143 ? 28.397 20.863 -32.793 1.00 59.44 143 ARG A C 1
ATOM 1137 O O . ARG A 1 143 ? 27.825 20.015 -32.116 1.00 59.44 143 ARG A O 1
ATOM 1144 N N . LEU A 1 144 ? 27.749 21.627 -33.666 1.00 58.59 144 LEU A N 1
ATOM 1145 C CA . LEU A 1 144 ? 26.490 21.169 -34.246 1.00 58.59 144 LEU A CA 1
ATOM 1146 C C . LEU A 1 144 ? 26.858 20.081 -35.266 1.00 58.59 144 LEU A C 1
ATOM 1148 O O . LEU A 1 144 ? 27.612 20.391 -36.189 1.00 58.59 144 LEU A O 1
ATOM 1152 N N . PRO A 1 145 ? 26.411 18.820 -35.119 1.00 59.03 145 PRO A N 1
ATOM 1153 C CA . PRO A 1 145 ? 26.606 17.830 -36.170 1.00 59.03 145 PRO A CA 1
ATOM 1154 C C . PRO A 1 145 ? 25.854 18.315 -37.415 1.00 59.03 145 PRO A C 1
ATOM 1156 O O . PRO A 1 145 ? 24.628 18.248 -37.483 1.00 59.03 145 PRO A O 1
ATOM 1159 N N . SER A 1 146 ? 26.578 18.891 -38.374 1.00 61.91 146 SER A N 1
ATOM 1160 C CA . SER A 1 146 ? 26.021 19.263 -39.666 1.00 61.91 146 SER A CA 1
ATOM 1161 C C . SER A 1 146 ? 26.093 18.050 -40.589 1.00 61.91 146 SER A C 1
ATOM 1163 O O . SER A 1 146 ? 27.167 17.542 -40.897 1.00 61.91 146 SER A O 1
ATOM 1165 N N . GLY A 1 147 ? 24.928 17.571 -41.023 1.00 61.50 147 GLY A N 1
ATOM 1166 C CA . GLY A 1 147 ? 24.821 16.643 -42.152 1.00 61.50 147 GLY A CA 1
ATOM 1167 C C . GLY A 1 147 ? 24.972 15.148 -41.859 1.00 61.50 147 GLY A C 1
ATOM 1168 O O . GLY A 1 147 ? 25.011 14.381 -42.814 1.00 61.50 147 GLY A O 1
ATOM 1169 N N . GLU A 1 148 ? 25.022 14.701 -40.600 1.00 64.38 148 GLU A N 1
ATOM 1170 C CA . GLU A 1 148 ? 24.882 13.266 -40.303 1.00 64.38 148 GLU A CA 1
ATOM 1171 C C . GLU A 1 148 ? 23.403 12.853 -40.383 1.00 64.38 148 GLU A C 1
ATOM 1173 O O . GLU A 1 148 ? 22.545 13.437 -39.715 1.00 64.38 148 GLU A O 1
ATOM 1178 N N . GLU A 1 149 ? 23.093 11.843 -41.203 1.00 66.94 149 GLU A N 1
ATOM 1179 C CA . GLU A 1 149 ? 21.767 11.223 -41.225 1.00 66.94 149 GLU A CA 1
ATOM 1180 C C . GLU A 1 149 ? 21.488 10.572 -39.863 1.00 66.94 149 GLU A C 1
ATOM 1182 O O . GLU A 1 149 ? 22.121 9.592 -39.463 1.00 66.94 149 GLU A O 1
ATOM 1187 N N . VAL A 1 150 ? 20.531 11.131 -39.121 1.00 68.19 150 VAL A N 1
ATOM 1188 C CA . VAL A 1 150 ? 20.114 10.592 -37.825 1.00 68.19 150 VAL A CA 1
ATOM 1189 C C . VAL A 1 150 ? 19.245 9.361 -38.065 1.00 68.19 150 VAL A C 1
ATOM 1191 O O . VAL A 1 150 ? 18.081 9.479 -38.448 1.00 68.19 150 VAL A O 1
ATOM 1194 N N . SER A 1 151 ? 19.790 8.171 -37.804 1.00 69.44 151 SER A N 1
ATOM 1195 C CA . SER A 1 151 ? 18.974 6.956 -37.774 1.00 69.44 151 SER A CA 1
ATOM 1196 C C . SER A 1 151 ? 18.085 6.948 -36.535 1.00 69.44 151 SER A C 1
ATOM 1198 O O . SER A 1 151 ? 18.558 7.056 -35.402 1.00 69.44 151 SER A O 1
ATOM 1200 N N . THR 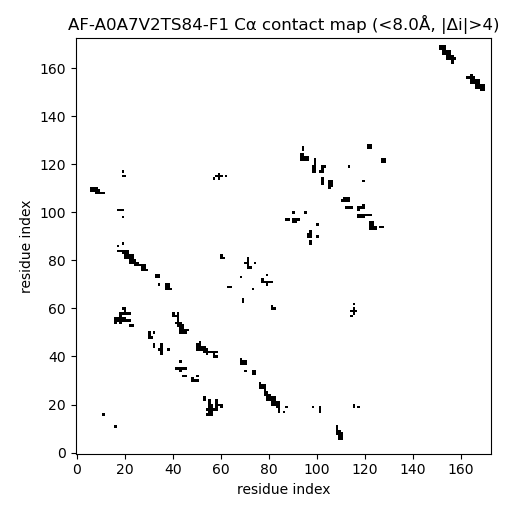A 1 152 ? 16.787 6.758 -36.748 1.00 72.50 152 THR A N 1
ATOM 1201 C CA . THR A 1 152 ? 15.824 6.478 -35.681 1.00 72.50 152 THR A CA 1
ATOM 1202 C C . THR A 1 152 ? 15.638 4.976 -35.462 1.00 72.50 152 THR A C 1
ATOM 1204 O O . THR A 1 152 ? 14.741 4.588 -34.722 1.00 72.50 152 THR A O 1
ATOM 1207 N N . SER A 1 153 ? 16.441 4.106 -36.090 1.00 78.38 153 SER A N 1
ATOM 1208 C CA . SER A 1 153 ? 16.283 2.658 -35.942 1.00 78.38 153 SER A CA 1
ATOM 1209 C C . SER A 1 153 ? 16.574 2.184 -34.512 1.00 78.38 153 SER A C 1
ATOM 1211 O O . SER A 1 153 ? 17.491 2.643 -33.827 1.00 78.38 153 SER A O 1
ATOM 1213 N N . LEU A 1 154 ? 15.755 1.247 -34.036 1.00 75.88 154 LEU A N 1
ATOM 1214 C CA . LEU A 1 154 ? 15.849 0.641 -32.715 1.00 75.88 154 LEU A CA 1
ATOM 1215 C C . LEU A 1 154 ? 16.188 -0.841 -32.847 1.00 75.88 154 LEU A C 1
ATOM 1217 O O . LEU A 1 154 ? 15.448 -1.619 -33.451 1.00 75.88 154 LEU A O 1
ATOM 1221 N N . ARG A 1 155 ? 17.288 -1.240 -32.203 1.00 79.62 155 ARG A N 1
ATOM 1222 C CA . ARG A 1 155 ? 17.668 -2.645 -32.024 1.00 79.62 155 ARG A CA 1
ATOM 1223 C C . ARG A 1 155 ? 17.016 -3.226 -30.773 1.00 79.62 155 ARG A C 1
ATOM 1225 O O . ARG A 1 155 ? 17.280 -2.766 -29.658 1.00 79.62 155 ARG A O 1
ATOM 1232 N N . LEU A 1 156 ? 16.185 -4.244 -30.964 1.00 77.75 156 LEU A N 1
ATOM 1233 C CA . LEU A 1 156 ? 15.465 -4.975 -29.922 1.00 77.75 156 LEU A CA 1
ATOM 1234 C C . LEU A 1 156 ? 16.223 -6.245 -29.505 1.00 77.75 156 LEU A C 1
ATOM 1236 O O . LEU A 1 156 ? 17.183 -6.647 -30.149 1.00 77.75 156 LEU A O 1
ATOM 1240 N N . ASN A 1 157 ? 15.779 -6.902 -28.427 1.00 81.00 157 ASN A N 1
ATOM 1241 C CA . ASN A 1 157 ? 16.340 -8.172 -27.930 1.00 81.00 157 ASN A CA 1
ATOM 1242 C C . ASN A 1 157 ? 17.836 -8.115 -27.557 1.00 81.00 157 ASN A C 1
ATOM 1244 O O . ASN A 1 157 ? 18.593 -9.058 -27.757 1.00 81.00 157 ASN A O 1
ATOM 1248 N N . ARG A 1 158 ? 18.285 -7.022 -26.935 1.00 74.56 158 ARG A N 1
ATOM 1249 C CA . ARG A 1 158 ? 19.699 -6.790 -26.565 1.00 74.56 158 ARG A CA 1
ATOM 1250 C C . ARG A 1 158 ? 20.250 -7.687 -25.437 1.00 74.56 158 ARG A C 1
ATOM 1252 O O . ARG A 1 158 ? 21.327 -7.407 -24.925 1.00 74.56 158 ARG A O 1
ATOM 1259 N N . ARG A 1 159 ? 19.495 -8.690 -24.980 1.00 69.56 159 ARG A N 1
ATOM 1260 C CA . ARG A 1 159 ? 19.781 -9.467 -23.758 1.00 69.56 159 ARG A CA 1
ATOM 1261 C C . ARG A 1 159 ? 20.613 -10.731 -23.984 1.00 69.56 159 ARG A C 1
ATOM 1263 O O . ARG A 1 159 ? 20.871 -11.421 -23.008 1.00 69.56 159 ARG A O 1
ATOM 1270 N N . ASP A 1 160 ? 21.026 -10.998 -25.223 1.00 71.75 160 ASP A N 1
ATOM 1271 C CA . ASP A 1 160 ? 21.807 -12.186 -25.603 1.00 71.75 160 ASP A CA 1
ATOM 1272 C C . ASP A 1 160 ? 21.209 -13.499 -25.052 1.00 71.75 160 ASP A C 1
ATOM 1274 O O . ASP A 1 160 ? 21.893 -14.379 -24.542 1.00 71.75 160 ASP A O 1
ATOM 1278 N N . ASP A 1 161 ? 19.878 -13.608 -25.103 1.00 82.81 161 ASP A N 1
ATOM 1279 C CA . ASP A 1 161 ? 19.087 -14.715 -24.552 1.00 82.81 161 ASP A CA 1
ATOM 1280 C C . ASP A 1 161 ? 18.687 -15.743 -25.627 1.00 82.81 161 ASP A C 1
ATOM 1282 O O . ASP A 1 161 ? 17.694 -16.459 -25.486 1.00 82.81 161 ASP A O 1
ATOM 1286 N N . GLY A 1 162 ? 19.441 -15.791 -26.731 1.00 84.25 162 GLY A N 1
ATOM 1287 C CA . GLY A 1 162 ? 19.202 -16.676 -27.875 1.00 84.25 162 GLY A CA 1
ATOM 1288 C C . GLY A 1 162 ? 18.043 -16.257 -28.788 1.00 84.25 162 GLY A C 1
ATOM 1289 O O . GLY A 1 162 ? 17.775 -16.932 -29.783 1.00 84.25 162 GLY A O 1
ATOM 1290 N N . ARG A 1 163 ? 17.345 -15.152 -28.492 1.00 82.19 163 ARG A N 1
ATOM 1291 C CA . ARG A 1 163 ? 16.294 -14.614 -29.370 1.00 82.19 163 ARG A CA 1
ATOM 1292 C C . ARG A 1 163 ? 16.906 -13.904 -30.584 1.00 82.19 163 ARG A C 1
ATOM 1294 O O . ARG A 1 163 ? 17.925 -13.229 -30.433 1.00 82.19 163 ARG A O 1
ATOM 1301 N N . PRO A 1 164 ? 16.275 -13.976 -31.773 1.00 85.12 164 PRO A N 1
ATOM 1302 C CA . PRO A 1 164 ? 16.741 -13.241 -32.945 1.00 85.12 164 PRO A CA 1
ATOM 1303 C C . PRO A 1 16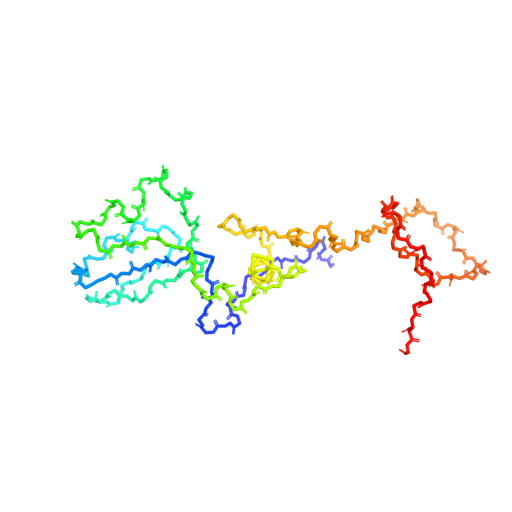4 ? 16.848 -11.735 -32.673 1.00 85.12 164 PRO A C 1
ATOM 1305 O O . PRO A 1 164 ? 15.945 -11.136 -32.079 1.00 85.12 164 PRO A O 1
ATOM 1308 N N . GLN A 1 165 ? 17.940 -11.120 -33.127 1.00 84.25 165 GLN A N 1
ATOM 1309 C CA . GLN A 1 165 ? 18.076 -9.664 -33.143 1.00 84.25 165 GLN A CA 1
ATOM 1310 C C . GLN A 1 165 ? 17.080 -9.078 -34.145 1.00 84.25 165 GLN A C 1
ATOM 1312 O O . GLN A 1 165 ? 16.981 -9.552 -35.275 1.00 84.25 165 GLN A O 1
ATOM 1317 N N . VAL A 1 166 ? 16.344 -8.050 -33.725 1.00 83.94 166 VAL A N 1
ATOM 1318 C CA . VAL A 1 166 ? 15.362 -7.364 -34.572 1.00 83.94 166 VAL A CA 1
ATOM 1319 C C . VAL A 1 166 ? 15.720 -5.888 -34.613 1.00 83.94 166 VAL A C 1
ATOM 1321 O O . VAL A 1 166 ? 15.882 -5.266 -33.564 1.00 83.94 166 VAL A O 1
ATOM 1324 N N . GLU A 1 167 ? 15.827 -5.328 -35.812 1.00 85.31 167 GLU A N 1
ATOM 1325 C CA . GLU A 1 167 ? 15.970 -3.890 -36.025 1.00 85.31 167 GLU A CA 1
ATOM 1326 C C . GLU A 1 167 ? 14.671 -3.355 -36.630 1.00 85.31 167 GLU A C 1
ATOM 1328 O O . GLU A 1 167 ? 14.214 -3.845 -37.662 1.00 85.31 167 GLU A O 1
ATOM 1333 N N . ILE A 1 168 ? 14.046 -2.390 -35.955 1.00 82.06 168 ILE A N 1
ATOM 1334 C CA . ILE A 1 168 ? 12.842 -1.707 -36.439 1.00 82.06 168 ILE A CA 1
ATOM 1335 C C . ILE A 1 168 ? 13.160 -0.231 -36.676 1.00 82.06 168 ILE A C 1
ATOM 1337 O O . ILE A 1 168 ? 13.844 0.388 -35.865 1.00 82.06 168 ILE A O 1
ATOM 1341 N N . GLY A 1 169 ? 12.665 0.360 -37.762 1.00 75.81 169 GLY A N 1
ATOM 1342 C CA . GLY A 1 169 ? 12.607 1.822 -37.873 1.00 75.81 169 GLY A CA 1
ATOM 1343 C C . GLY A 1 169 ? 11.561 2.371 -36.899 1.00 75.81 169 GLY A C 1
ATOM 1344 O O . GLY A 1 169 ? 10.548 1.707 -36.673 1.00 75.81 169 GLY A O 1
ATOM 1345 N N . VAL A 1 170 ? 11.773 3.551 -36.307 1.00 65.19 170 VAL A N 1
ATOM 1346 C CA . VAL A 1 170 ? 10.710 4.203 -35.522 1.00 65.19 170 VAL A CA 1
ATOM 1347 C C . VAL A 1 170 ? 9.688 4.798 -36.495 1.00 65.19 170 VAL A C 1
ATOM 1349 O O . VAL A 1 170 ? 10.053 5.687 -37.267 1.00 65.19 170 VAL A O 1
ATOM 1352 N N . PRO A 1 171 ? 8.421 4.339 -36.489 1.00 50.31 171 PRO A N 1
ATOM 1353 C CA . PRO A 1 171 ? 7.398 4.864 -37.377 1.00 50.31 171 PRO A CA 1
ATOM 1354 C C . PRO A 1 171 ? 6.866 6.166 -36.776 1.00 50.31 171 PRO A C 1
ATOM 1356 O O . PRO A 1 171 ? 5.879 6.167 -36.043 1.00 50.31 171 PRO A O 1
ATOM 1359 N N . PHE A 1 172 ? 7.548 7.280 -37.023 1.00 55.00 172 PHE A N 1
ATOM 1360 C CA . PHE A 1 172 ? 6.920 8.582 -36.828 1.00 55.00 172 PHE A CA 1
ATOM 1361 C C . PHE A 1 172 ? 5.989 8.831 -38.024 1.00 55.00 172 PHE A C 1
ATOM 1363 O O . PHE A 1 172 ? 6.453 8.858 -39.163 1.00 55.00 172 PHE A O 1
ATOM 1370 N N . TYR A 1 173 ? 4.687 8.952 -37.750 1.00 37.59 173 TYR A N 1
ATOM 1371 C CA . TYR A 1 173 ? 3.697 9.583 -38.629 1.00 37.59 173 TYR A CA 1
ATOM 1372 C C . TYR A 1 173 ? 3.456 11.009 -38.138 1.00 37.59 173 TYR A C 1
ATOM 1374 O O . TYR A 1 173 ? 3.478 11.194 -36.896 1.00 37.59 173 TYR A O 1
#

pLDDT: mean 85.67, std 13.61, range [37.59, 97.94]

Radius of gyration: 23.68 Å; Cα contacts (8 Å, |Δi|>4): 221; chains: 1; bounding box: 51×46×65 Å

Solvent-accessible surface area (backbone atoms only — not comparable to full-atom values): 10916 Å² total; per-residue (Å²): 132,76,79,78,73,84,79,68,72,50,79,72,92,49,97,74,64,77,24,72,20,31,63,47,74,51,91,63,54,82,45,82,49,61,50,37,76,45,32,90,62,56,28,33,48,62,61,90,78,42,60,53,79,56,41,24,57,50,38,48,51,79,76,42,67,84,42,94,50,28,47,46,83,67,34,94,67,58,26,47,47,80,43,72,30,71,71,44,68,81,48,56,41,50,68,51,26,36,40,39,54,48,23,51,52,43,26,72,27,49,69,46,84,52,66,51,87,42,49,68,84,62,41,72,55,86,66,55,82,80,84,82,74,86,80,75,71,82,91,52,97,86,64,74,85,78,86,70,84,81,78,63,62,43,76,45,65,86,74,80,78,84,61,76,77,44,77,43,72,63,86,82,129

Mean predicted aligned error: 10.21 Å